Protein AF-A0A8H9LCS8-F1 (afdb_monomer_lite)

Secondary structure (DSSP, 8-state):
-PPPPHHHHHHHHHHHHHHHTTSS-HHHHHHHHHHHHTT-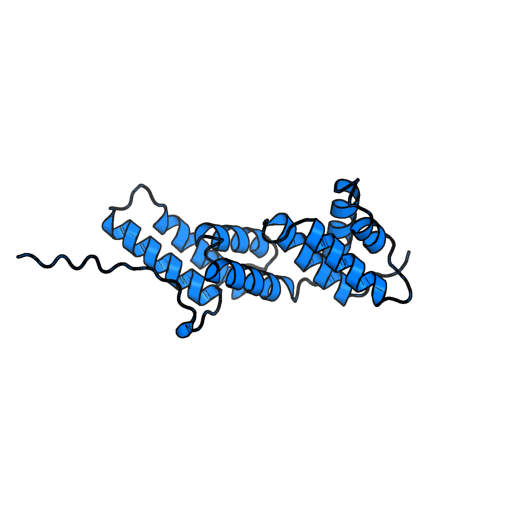SS--HHHHHHHTGGG-HHHHHHHHHHHHTT---SSHHHHHHHHHHHHHHTT-S-HHHHHHHHHHHHTTS-TTSHHHHHHHHHHHHHHHHT-TTS-HHHHHHHHHHHHHHHHHHTT--GGG-------------

Structure (mmCIF, N/CA/C/O backbone):
data_AF-A0A8H9LCS8-F1
#
_entry.id   AF-A0A8H9LCS8-F1
#
loop_
_atom_site.group_PDB
_atom_site.id
_atom_site.type_symbol
_atom_site.label_atom_id
_atom_site.label_alt_id
_atom_site.label_comp_id
_atom_site.label_asym_id
_atom_site.label_entity_id
_atom_site.label_seq_id
_atom_site.pdbx_PDB_ins_code
_atom_site.Cartn_x
_atom_site.Cartn_y
_atom_site.Cartn_z
_atom_site.occupancy
_atom_site.B_iso_or_equiv
_atom_site.auth_seq_id
_atom_site.auth_comp_id
_atom_site.auth_asym_id
_atom_site.auth_atom_id
_atom_site.pdbx_PDB_model_num
ATOM 1 N N . MET A 1 1 ? 20.193 -9.556 -21.375 1.00 56.00 1 MET A N 1
ATOM 2 C CA . MET A 1 1 ? 19.112 -9.249 -20.421 1.00 56.00 1 MET A CA 1
ATOM 3 C C . MET A 1 1 ? 19.519 -7.949 -19.756 1.00 56.00 1 MET A C 1
ATOM 5 O O . MET A 1 1 ? 20.592 -7.927 -19.166 1.00 56.00 1 MET A O 1
ATOM 9 N N . ASN A 1 2 ? 18.778 -6.864 -19.986 1.00 70.69 2 ASN A N 1
ATOM 10 C CA . ASN A 1 2 ? 19.117 -5.563 -19.405 1.00 70.69 2 ASN A CA 1
ATOM 11 C C . ASN A 1 2 ? 18.854 -5.615 -17.899 1.00 70.69 2 ASN A C 1
ATOM 13 O O . ASN A 1 2 ? 17.803 -6.097 -17.478 1.00 70.69 2 ASN A O 1
ATOM 17 N N . GLU A 1 3 ? 19.827 -5.174 -17.110 1.00 86.75 3 GLU A N 1
ATOM 18 C CA . GLU A 1 3 ? 19.711 -5.112 -15.656 1.00 86.75 3 GLU A CA 1
ATOM 19 C C . GLU A 1 3 ? 18.642 -4.083 -15.268 1.00 86.75 3 GLU A C 1
ATOM 21 O O . GLU A 1 3 ? 18.580 -2.995 -15.842 1.00 86.75 3 GLU A O 1
ATOM 26 N N . ILE A 1 4 ? 17.767 -4.444 -14.329 1.00 91.31 4 ILE A N 1
ATOM 27 C CA . ILE A 1 4 ? 16.756 -3.531 -13.792 1.00 91.31 4 ILE A CA 1
ATOM 28 C C . ILE A 1 4 ? 17.433 -2.681 -12.714 1.00 91.31 4 ILE A C 1
ATOM 30 O O . ILE A 1 4 ? 17.929 -3.253 -11.742 1.00 91.31 4 ILE A O 1
ATOM 34 N N . PRO A 1 5 ? 17.454 -1.341 -12.844 1.00 93.06 5 PRO A N 1
ATOM 35 C CA . PRO A 1 5 ? 18.012 -0.477 -11.811 1.00 93.06 5 PRO A CA 1
ATOM 36 C C . PRO A 1 5 ? 17.301 -0.687 -10.470 1.00 93.06 5 PRO A C 1
ATOM 38 O O . PRO A 1 5 ? 16.074 -0.777 -10.436 1.00 93.06 5 PRO A O 1
ATOM 41 N N . ALA A 1 6 ? 18.047 -0.694 -9.362 1.00 92.88 6 ALA A N 1
ATOM 42 C CA . ALA A 1 6 ? 17.471 -0.885 -8.027 1.00 92.88 6 ALA A CA 1
ATOM 43 C C . ALA A 1 6 ? 16.300 0.076 -7.708 1.00 92.88 6 ALA A C 1
ATOM 45 O O . ALA A 1 6 ? 15.266 -0.416 -7.261 1.00 92.88 6 ALA A O 1
ATOM 46 N N . PRO A 1 7 ? 16.360 1.389 -8.037 1.00 94.38 7 PRO A N 1
ATOM 47 C CA . PRO A 1 7 ? 15.219 2.285 -7.820 1.00 94.38 7 PRO A CA 1
ATOM 48 C C . PRO A 1 7 ? 13.962 1.884 -8.606 1.00 94.38 7 PRO A C 1
ATOM 50 O O . PRO A 1 7 ? 12.850 2.021 -8.108 1.00 94.38 7 PRO A O 1
ATOM 53 N N . LEU A 1 8 ? 14.128 1.348 -9.822 1.00 95.69 8 LEU A N 1
ATOM 54 C CA . LEU A 1 8 ? 13.007 0.854 -10.622 1.00 95.69 8 LEU A CA 1
ATOM 55 C C . LEU A 1 8 ? 12.409 -0.419 -10.009 1.00 95.69 8 LEU A C 1
ATOM 57 O O . LEU A 1 8 ? 11.193 -0.585 -10.018 1.00 95.69 8 LEU A O 1
ATOM 61 N N . ALA A 1 9 ? 13.244 -1.315 -9.478 1.00 95.94 9 ALA A N 1
ATOM 62 C CA . ALA A 1 9 ? 12.768 -2.507 -8.783 1.00 95.94 9 ALA A CA 1
ATOM 63 C C . ALA A 1 9 ? 11.977 -2.147 -7.513 1.00 95.94 9 ALA A C 1
ATOM 65 O O . ALA A 1 9 ? 10.912 -2.721 -7.282 1.00 95.94 9 ALA A O 1
ATOM 66 N N . ASP A 1 10 ? 12.457 -1.178 -6.728 1.00 95.12 10 ASP A N 1
ATOM 67 C CA . ASP A 1 10 ? 11.777 -0.706 -5.518 1.00 95.12 10 ASP A CA 1
ATOM 68 C C . ASP A 1 10 ? 10.422 -0.062 -5.832 1.00 95.12 10 ASP A C 1
ATOM 70 O O . ASP A 1 10 ? 9.401 -0.488 -5.286 1.00 95.12 10 ASP A O 1
ATOM 74 N N . GLU A 1 11 ? 10.361 0.848 -6.807 1.00 97.31 11 GLU A N 1
ATOM 75 C CA . GLU A 1 11 ? 9.077 1.401 -7.249 1.00 97.31 11 GLU A CA 1
ATOM 76 C C . GLU A 1 11 ? 8.157 0.329 -7.866 1.00 97.31 11 GLU A C 1
ATOM 78 O O . GLU A 1 11 ? 6.938 0.386 -7.706 1.00 97.31 11 GLU A O 1
ATOM 83 N N . ALA A 1 12 ? 8.696 -0.695 -8.535 1.00 97.25 12 ALA A N 1
ATOM 84 C CA . ALA A 1 12 ? 7.885 -1.803 -9.040 1.00 97.25 12 ALA A CA 1
ATOM 85 C C . ALA A 1 12 ? 7.224 -2.596 -7.901 1.00 97.25 12 ALA A C 1
ATOM 87 O O . ALA A 1 12 ? 6.072 -3.012 -8.037 1.00 97.25 12 ALA A O 1
ATOM 88 N N . ALA A 1 13 ? 7.922 -2.798 -6.778 1.00 96.12 13 ALA A N 1
ATOM 89 C CA . ALA A 1 13 ? 7.353 -3.441 -5.596 1.00 96.12 13 ALA A CA 1
ATOM 90 C C . ALA A 1 13 ? 6.239 -2.599 -4.967 1.00 96.12 13 ALA A C 1
ATOM 92 O O . ALA A 1 13 ? 5.192 -3.145 -4.615 1.00 96.12 13 ALA A O 1
ATOM 93 N N . GLU A 1 14 ? 6.429 -1.282 -4.904 1.00 96.69 14 GLU A N 1
ATOM 94 C CA . GLU A 1 14 ? 5.406 -0.327 -4.481 1.00 96.69 14 GLU A CA 1
ATOM 95 C C . GLU A 1 14 ? 4.144 -0.415 -5.350 1.00 96.69 14 GLU A C 1
ATOM 97 O O . GLU A 1 14 ? 3.042 -0.590 -4.827 1.00 96.69 14 GLU A O 1
ATOM 102 N N . ARG A 1 15 ? 4.291 -0.339 -6.683 1.00 97.50 15 ARG A N 1
ATOM 103 C CA . ARG A 1 15 ? 3.147 -0.398 -7.611 1.00 97.50 15 ARG A CA 1
ATOM 104 C C . ARG A 1 15 ? 2.471 -1.759 -7.600 1.00 97.50 15 ARG A C 1
ATOM 106 O O . ARG A 1 15 ? 1.246 -1.822 -7.643 1.00 97.50 15 ARG A O 1
ATOM 113 N N . TRP A 1 16 ? 3.248 -2.841 -7.509 1.00 96.38 16 TRP A N 1
ATOM 114 C CA . TRP A 1 16 ? 2.701 -4.190 -7.383 1.00 96.38 16 TRP A CA 1
ATOM 115 C C . TRP A 1 16 ? 1.817 -4.311 -6.142 1.00 96.38 16 TRP A C 1
ATOM 117 O O . TRP A 1 16 ? 0.676 -4.754 -6.252 1.00 96.38 16 TRP A O 1
ATOM 127 N N . ALA A 1 17 ? 2.320 -3.902 -4.977 1.00 95.19 17 ALA A N 1
ATOM 128 C CA . ALA A 1 17 ? 1.569 -4.007 -3.735 1.00 95.19 17 ALA A CA 1
ATOM 129 C C . ALA A 1 17 ? 0.334 -3.100 -3.730 1.00 95.19 17 ALA A C 1
ATOM 131 O O . ALA A 1 17 ? -0.746 -3.561 -3.378 1.00 95.19 17 ALA A O 1
ATOM 132 N N . ALA A 1 18 ? 0.460 -1.846 -4.175 1.00 96.31 18 ALA A N 1
ATOM 133 C CA . ALA A 1 18 ? -0.680 -0.935 -4.255 1.00 96.31 18 ALA A CA 1
ATOM 134 C C . ALA A 1 18 ? -1.776 -1.467 -5.193 1.00 96.31 18 ALA A C 1
ATOM 136 O O . ALA A 1 18 ? -2.955 -1.407 -4.851 1.00 96.31 18 ALA A O 1
ATOM 137 N N . PHE A 1 19 ? -1.400 -2.045 -6.337 1.00 95.75 19 PHE A N 1
ATOM 138 C CA . PHE A 1 19 ? -2.343 -2.691 -7.249 1.00 95.75 19 PHE A CA 1
ATOM 139 C C . PHE A 1 19 ? -2.992 -3.946 -6.638 1.00 95.75 19 PHE A C 1
ATOM 141 O O . PHE A 1 19 ? -4.211 -4.096 -6.689 1.00 95.75 19 PHE A O 1
ATOM 148 N N . ASP A 1 20 ? -2.208 -4.835 -6.018 1.00 94.75 20 ASP A N 1
ATOM 149 C CA . ASP A 1 20 ? -2.700 -6.077 -5.389 1.00 94.75 20 ASP A CA 1
ATOM 150 C C . ASP A 1 20 ? -3.646 -5.824 -4.200 1.00 94.75 20 ASP A C 1
ATOM 152 O O . ASP A 1 20 ? -4.508 -6.651 -3.876 1.00 94.75 20 ASP A O 1
ATOM 156 N N . LEU A 1 21 ? -3.488 -4.666 -3.558 1.00 94.12 21 LEU A N 1
ATOM 157 C CA . LEU A 1 21 ? -4.324 -4.173 -2.466 1.00 94.12 21 LEU A CA 1
ATOM 158 C C . LEU A 1 21 ? -5.509 -3.319 -2.942 1.00 94.12 21 LEU A C 1
ATOM 160 O O . LEU A 1 21 ? -6.294 -2.872 -2.113 1.00 94.12 21 LEU A O 1
ATOM 164 N N . GLY A 1 22 ? -5.657 -3.080 -4.250 1.00 93.81 22 GLY A N 1
ATOM 165 C CA . GLY A 1 22 ? -6.742 -2.259 -4.797 1.00 93.81 22 GLY A CA 1
ATOM 166 C C . GLY A 1 22 ? -6.624 -0.761 -4.489 1.00 93.81 22 GLY A C 1
ATOM 167 O O . GLY A 1 22 ? -7.598 -0.026 -4.619 1.00 93.81 22 GLY A O 1
ATOM 168 N N . LEU A 1 23 ? -5.439 -0.292 -4.093 1.00 94.00 23 LEU A N 1
ATOM 169 C CA . LEU A 1 23 ? -5.154 1.120 -3.819 1.00 94.00 23 LEU A CA 1
ATOM 170 C C . LEU A 1 23 ? -4.805 1.906 -5.089 1.00 94.00 23 LEU A C 1
ATOM 172 O O . LEU A 1 23 ? -4.850 3.134 -5.091 1.00 94.00 23 LEU A O 1
ATOM 176 N N . MET A 1 24 ? -4.442 1.190 -6.150 1.00 95.25 24 MET A N 1
ATOM 177 C CA . MET A 1 24 ? -4.036 1.724 -7.443 1.00 95.25 24 MET A CA 1
ATOM 178 C C . MET A 1 24 ? -4.649 0.878 -8.558 1.00 95.25 24 MET A C 1
ATOM 180 O O . MET A 1 24 ? -4.703 -0.349 -8.454 1.00 95.25 24 MET A O 1
ATOM 184 N N . ASP A 1 25 ? -5.088 1.520 -9.637 1.00 95.31 25 ASP A N 1
ATOM 185 C CA . ASP A 1 25 ? -5.595 0.828 -10.818 1.00 95.31 25 ASP A CA 1
ATOM 186 C C . ASP A 1 25 ? -4.488 0.508 -11.842 1.00 95.31 25 ASP A C 1
ATOM 188 O O . ASP A 1 25 ? -3.354 0.987 -11.777 1.00 95.31 25 ASP A O 1
ATOM 192 N N . TRP A 1 26 ? -4.802 -0.360 -12.807 1.00 96.06 26 TRP A N 1
ATOM 193 C CA . TRP A 1 26 ? -3.830 -0.749 -13.831 1.00 96.06 26 TRP A CA 1
ATOM 194 C C . TRP A 1 26 ? -3.394 0.415 -14.748 1.00 96.06 26 TRP A C 1
ATOM 196 O O . TRP A 1 26 ? -2.202 0.509 -15.043 1.00 96.06 26 TRP A O 1
ATOM 206 N N . PRO A 1 27 ? -4.284 1.327 -15.195 1.00 96.19 27 PRO A N 1
ATOM 207 C CA . PRO A 1 27 ? -3.872 2.537 -15.911 1.00 96.19 27 PRO A CA 1
ATOM 208 C C . PRO A 1 27 ? -2.817 3.381 -15.181 1.00 96.19 27 PRO A C 1
ATOM 210 O O . PRO A 1 27 ? -1.872 3.845 -15.819 1.00 96.19 27 PRO A O 1
ATOM 213 N N . GLN A 1 28 ? -2.925 3.547 -13.861 1.00 96.88 28 GLN A N 1
ATOM 214 C CA . GLN A 1 28 ? -1.922 4.244 -13.051 1.00 96.88 28 GLN A CA 1
ATOM 215 C C . GLN A 1 28 ? -0.575 3.507 -13.045 1.00 96.88 28 GLN A C 1
ATOM 217 O O . GLN A 1 28 ? 0.475 4.144 -13.155 1.00 96.88 28 GLN A O 1
ATOM 222 N N . VAL A 1 29 ? -0.587 2.170 -12.992 1.00 97.56 29 VAL A N 1
ATOM 223 C CA . VAL A 1 29 ? 0.627 1.346 -13.135 1.00 97.56 29 VAL A CA 1
ATOM 224 C C . VAL A 1 29 ? 1.275 1.550 -14.510 1.00 97.56 29 VAL A C 1
ATOM 226 O O . VAL A 1 29 ? 2.492 1.709 -14.598 1.00 97.56 29 VAL A O 1
ATOM 229 N N . ILE A 1 30 ? 0.487 1.583 -15.587 1.00 97.62 30 ILE A N 1
ATOM 230 C CA . ILE A 1 30 ? 1.001 1.843 -16.942 1.00 97.62 30 ILE A CA 1
ATOM 231 C C . ILE A 1 30 ? 1.623 3.240 -17.022 1.00 97.62 30 ILE A C 1
ATOM 233 O O . ILE A 1 30 ? 2.758 3.373 -17.474 1.00 97.62 30 ILE A O 1
ATOM 237 N N . ALA A 1 31 ? 0.934 4.265 -16.514 1.00 97.56 31 ALA A N 1
ATOM 238 C CA . ALA A 1 31 ? 1.439 5.637 -16.512 1.00 97.56 31 ALA A CA 1
ATOM 239 C C . ALA A 1 31 ? 2.764 5.770 -15.737 1.00 97.56 31 ALA A C 1
ATOM 241 O O . ALA A 1 31 ? 3.666 6.504 -16.148 1.00 97.56 31 ALA A O 1
ATOM 242 N N . TRP A 1 32 ? 2.912 5.028 -14.636 1.00 97.56 32 TRP A N 1
ATOM 243 C CA . TRP A 1 32 ? 4.179 4.920 -13.914 1.00 97.56 32 TRP A CA 1
ATOM 244 C C . TRP A 1 32 ? 5.289 4.302 -14.780 1.00 97.56 32 TRP A C 1
ATOM 246 O O . TRP A 1 32 ? 6.390 4.857 -14.844 1.00 97.56 32 TRP A O 1
ATOM 256 N N . ALA A 1 33 ? 5.004 3.193 -15.469 1.00 97.69 33 ALA A N 1
ATOM 257 C CA . ALA A 1 33 ? 5.971 2.527 -16.339 1.00 97.69 33 ALA A CA 1
ATOM 258 C C . ALA A 1 33 ? 6.409 3.431 -17.505 1.00 97.69 33 ALA A C 1
ATOM 260 O O . ALA A 1 33 ? 7.606 3.559 -17.771 1.00 97.69 33 ALA A O 1
ATOM 261 N N . ASP A 1 34 ? 5.461 4.126 -18.140 1.00 97.38 34 ASP A N 1
ATOM 262 C CA . ASP A 1 34 ? 5.724 5.109 -19.198 1.00 97.38 34 ASP A CA 1
ATOM 263 C C . ASP A 1 34 ? 6.639 6.234 -18.701 1.00 97.38 34 ASP A C 1
ATOM 265 O O . ASP A 1 34 ? 7.601 6.619 -19.370 1.00 97.38 34 ASP A O 1
ATOM 269 N N . GLY A 1 35 ? 6.394 6.721 -17.482 1.00 96.81 35 GLY A N 1
ATOM 270 C CA . GLY A 1 35 ? 7.227 7.732 -16.841 1.00 96.81 35 GLY A CA 1
ATOM 271 C C . GLY A 1 35 ? 8.684 7.300 -16.648 1.00 96.81 35 GLY A C 1
ATOM 272 O O . GLY A 1 35 ? 9.571 8.154 -16.703 1.00 96.81 35 GLY A O 1
ATOM 273 N N . TRP A 1 36 ? 8.945 6.008 -16.433 1.00 96.69 36 TRP A N 1
ATOM 274 C CA . TRP A 1 36 ? 10.299 5.450 -16.357 1.00 96.69 36 TRP A CA 1
ATOM 275 C C . TRP A 1 36 ? 10.935 5.254 -17.731 1.00 96.69 36 TRP A C 1
ATOM 277 O O . TRP A 1 36 ? 12.112 5.569 -17.895 1.00 96.69 36 TRP A O 1
ATOM 287 N N . ILE A 1 37 ? 10.169 4.792 -18.723 1.00 95.38 37 ILE A N 1
ATOM 288 C CA . ILE A 1 37 ? 10.642 4.644 -20.109 1.00 95.38 37 ILE A CA 1
ATOM 289 C C . ILE A 1 37 ? 11.189 5.978 -20.627 1.00 95.38 37 ILE A C 1
ATOM 291 O O . ILE A 1 37 ? 12.274 6.019 -21.187 1.00 95.38 37 ILE A O 1
ATOM 295 N N . LEU A 1 38 ? 10.510 7.093 -20.348 1.00 95.12 38 LEU A N 1
ATOM 296 C CA . LEU A 1 38 ? 10.967 8.425 -20.768 1.00 95.12 38 LEU A CA 1
ATOM 297 C C . LEU A 1 38 ? 12.286 8.889 -20.118 1.00 95.12 38 LEU A C 1
ATOM 299 O O . LEU A 1 38 ? 12.881 9.855 -20.592 1.00 95.12 38 LEU A O 1
ATOM 303 N N . ARG A 1 39 ? 12.727 8.254 -19.024 1.00 94.38 39 ARG A N 1
ATOM 304 C CA . ARG A 1 39 ? 13.925 8.641 -18.254 1.00 94.38 39 ARG A CA 1
ATOM 305 C C . ARG A 1 39 ? 15.135 7.740 -18.497 1.00 94.38 39 ARG A C 1
ATOM 307 O O . ARG A 1 39 ? 16.238 8.118 -18.111 1.00 94.38 39 ARG A O 1
ATOM 314 N N . LEU A 1 40 ? 14.938 6.546 -19.050 1.00 92.31 40 LEU A N 1
ATOM 315 C CA . LEU A 1 40 ? 15.988 5.540 -19.195 1.00 92.31 40 LEU A CA 1
ATOM 316 C C . LEU A 1 40 ? 16.526 5.528 -20.626 1.00 92.31 40 LEU A C 1
ATOM 318 O O . LEU A 1 40 ? 15.761 5.405 -21.571 1.00 92.31 40 LEU A O 1
ATOM 322 N N . ASP A 1 41 ? 17.848 5.549 -20.787 1.00 90.00 41 ASP A N 1
ATOM 323 C CA . ASP A 1 41 ? 18.471 5.400 -22.112 1.00 90.00 41 ASP A CA 1
ATOM 324 C C . ASP A 1 41 ? 18.304 3.978 -22.678 1.00 90.00 41 ASP A C 1
ATOM 326 O O . ASP A 1 41 ? 18.283 3.762 -23.891 1.00 90.00 41 ASP A O 1
ATOM 330 N N . ILE A 1 42 ? 18.205 2.986 -21.787 1.00 90.56 42 ILE A N 1
ATOM 331 C CA . ILE A 1 42 ? 18.010 1.574 -22.117 1.00 90.56 42 ILE A CA 1
ATOM 332 C C . ILE A 1 42 ? 16.791 1.069 -21.354 1.00 90.56 42 ILE A C 1
ATOM 334 O O . ILE A 1 42 ? 16.797 1.004 -20.126 1.00 90.56 42 ILE A O 1
ATOM 338 N N . HIS A 1 43 ? 15.757 0.661 -22.088 1.00 91.50 43 HIS A N 1
ATOM 339 C CA . HIS A 1 43 ? 14.516 0.171 -21.497 1.00 91.50 43 HIS A CA 1
ATOM 340 C C . HIS A 1 43 ? 14.617 -1.329 -21.163 1.00 91.50 43 HIS A C 1
ATOM 342 O O . HIS A 1 43 ? 14.911 -2.140 -22.051 1.00 91.50 43 HIS A O 1
ATOM 348 N N . PRO A 1 44 ? 14.368 -1.743 -19.908 1.00 94.25 44 PRO A N 1
ATOM 349 C CA . PRO A 1 44 ? 14.209 -3.154 -19.573 1.00 94.25 44 PRO A CA 1
ATOM 350 C C . PRO A 1 44 ? 12.974 -3.751 -20.265 1.00 94.25 44 PRO A C 1
ATOM 352 O O . PRO A 1 44 ? 11.911 -3.137 -20.264 1.00 94.25 44 PRO A O 1
ATOM 355 N N . GLU A 1 45 ? 13.084 -4.969 -20.807 1.00 94.69 45 GLU A N 1
ATOM 356 C CA . GLU A 1 45 ? 11.965 -5.653 -21.491 1.00 94.69 45 GLU A CA 1
ATOM 357 C C . GLU A 1 45 ? 10.733 -5.783 -20.586 1.00 94.69 45 GLU A C 1
ATOM 359 O O . GLU A 1 45 ? 9.624 -5.473 -21.004 1.00 94.69 45 GLU A O 1
ATOM 364 N N . LEU A 1 46 ? 10.937 -6.123 -19.308 1.00 95.94 46 LEU A N 1
ATOM 365 C CA . LEU A 1 46 ? 9.849 -6.229 -18.334 1.00 95.94 46 LEU A CA 1
ATOM 366 C C . LEU A 1 46 ? 9.115 -4.895 -18.107 1.00 95.94 46 LEU A C 1
ATOM 368 O O . LEU A 1 46 ? 7.919 -4.901 -17.839 1.00 95.94 46 LEU A O 1
ATOM 372 N N . LEU A 1 47 ? 9.800 -3.754 -18.228 1.00 96.38 47 LEU A N 1
ATOM 373 C CA . LEU A 1 47 ? 9.165 -2.440 -18.101 1.00 96.38 47 LEU A CA 1
ATOM 374 C C . LEU A 1 47 ? 8.294 -2.130 -19.327 1.00 96.38 47 LEU A C 1
ATOM 376 O O . LEU A 1 47 ? 7.179 -1.627 -19.183 1.00 96.38 47 LEU A O 1
ATOM 380 N N . LEU A 1 48 ? 8.782 -2.476 -20.523 1.00 95.38 48 LEU A N 1
ATOM 381 C CA .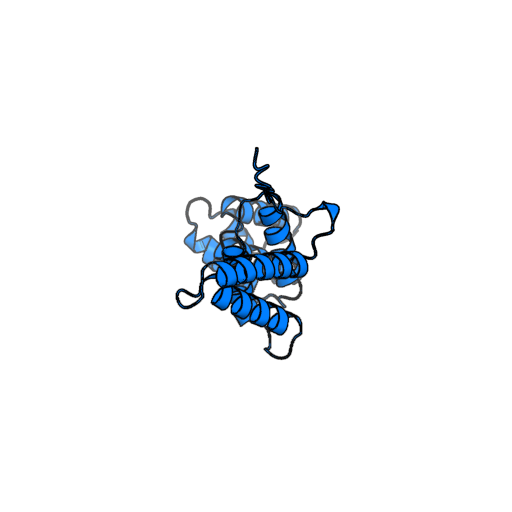 LEU A 1 48 ? 8.021 -2.353 -21.768 1.00 95.38 48 LEU A CA 1
ATOM 382 C C . LEU A 1 48 ? 6.777 -3.248 -21.750 1.00 95.38 48 LEU A C 1
ATOM 384 O O . LEU A 1 48 ? 5.702 -2.802 -22.147 1.00 95.38 48 LEU A O 1
ATOM 388 N N . ASP A 1 49 ? 6.900 -4.474 -21.238 1.00 96.25 49 ASP A N 1
ATOM 389 C CA . ASP A 1 49 ? 5.772 -5.397 -21.089 1.00 96.25 49 ASP A CA 1
ATOM 390 C C . ASP A 1 49 ? 4.675 -4.817 -20.187 1.00 96.25 49 ASP A C 1
ATOM 392 O O . ASP A 1 49 ? 3.494 -4.998 -20.475 1.00 96.25 49 ASP A O 1
ATOM 396 N N . VAL A 1 50 ? 5.034 -4.087 -19.122 1.00 97.00 50 VAL A N 1
ATOM 397 C CA . VAL A 1 50 ? 4.054 -3.375 -18.285 1.00 97.00 50 VAL A CA 1
ATOM 398 C C . VAL A 1 50 ? 3.391 -2.245 -19.070 1.00 97.00 50 VAL A C 1
ATOM 400 O O . VAL A 1 50 ? 2.165 -2.231 -19.174 1.00 97.00 50 VAL A O 1
ATOM 403 N N . SER A 1 51 ? 4.176 -1.341 -19.662 1.00 96.88 51 SER A N 1
ATOM 404 C CA . SER A 1 51 ? 3.677 -0.178 -20.417 1.00 96.88 51 SER A CA 1
ATOM 405 C C . SER A 1 51 ? 2.707 -0.570 -21.546 1.00 96.88 51 SER A C 1
ATOM 407 O O . SER A 1 51 ? 1.623 -0.005 -21.692 1.00 96.88 51 SER A O 1
ATOM 409 N N . LEU A 1 52 ? 3.027 -1.623 -22.302 1.00 95.81 52 LEU A N 1
ATOM 410 C CA . LEU A 1 52 ? 2.245 -2.052 -23.468 1.00 95.81 52 LEU A CA 1
ATOM 411 C C . LEU A 1 52 ? 1.060 -2.976 -23.127 1.00 95.81 52 LEU A C 1
ATOM 413 O O . LEU A 1 52 ? 0.316 -3.401 -24.017 1.00 95.81 52 LEU A O 1
ATOM 417 N N . SER A 1 53 ? 0.845 -3.294 -21.850 1.00 95.06 53 SER A N 1
ATOM 418 C CA . SER A 1 53 ? -0.116 -4.318 -21.413 1.00 95.06 53 SER A CA 1
ATOM 419 C C . SER A 1 53 ? -1.592 -3.902 -21.423 1.00 95.06 53 SER A C 1
ATOM 421 O O . SER A 1 53 ? -2.429 -4.675 -20.954 1.00 95.06 53 SER A O 1
ATOM 423 N N . VAL A 1 54 ? -1.954 -2.743 -21.989 1.00 88.81 54 VAL A N 1
ATOM 424 C CA . VAL A 1 54 ? -3.344 -2.229 -22.040 1.00 88.81 54 VAL A CA 1
ATOM 425 C C . VAL A 1 54 ? -4.346 -3.304 -22.484 1.00 88.81 54 VAL A C 1
ATOM 427 O O . VAL A 1 54 ? -5.425 -3.440 -21.915 1.00 88.81 54 VAL A O 1
ATOM 430 N N . THR A 1 55 ? -3.981 -4.103 -23.491 1.00 83.50 55 THR A N 1
ATOM 431 C CA . THR A 1 55 ? -4.840 -5.162 -24.057 1.00 83.50 55 THR A CA 1
ATOM 432 C C . THR A 1 55 ? -4.529 -6.563 -23.527 1.00 83.50 55 THR A C 1
ATOM 434 O O . THR A 1 55 ? -5.293 -7.498 -23.772 1.00 83.50 55 THR A O 1
ATOM 437 N N . ARG A 1 56 ? -3.422 -6.731 -22.789 1.00 86.56 56 ARG A N 1
ATOM 438 C CA . ARG A 1 56 ? -2.974 -8.006 -22.203 1.00 86.56 56 ARG A CA 1
ATOM 439 C C . ARG A 1 56 ? -2.490 -7.818 -20.760 1.00 86.56 56 ARG A C 1
ATOM 441 O O . ARG A 1 56 ? -1.306 -8.009 -20.479 1.00 86.56 56 ARG A O 1
ATOM 448 N N . PRO A 1 57 ? -3.395 -7.522 -19.809 1.00 86.81 57 PRO A N 1
ATOM 449 C CA . PRO A 1 57 ? -3.000 -7.196 -18.438 1.00 86.81 57 PRO A CA 1
ATOM 450 C C . PRO A 1 57 ? -2.225 -8.319 -17.735 1.00 86.81 57 PRO A C 1
ATOM 452 O O . PRO A 1 57 ? -1.390 -8.056 -16.881 1.00 86.81 57 PRO A O 1
ATOM 455 N N . ARG A 1 58 ? -2.457 -9.588 -18.102 1.00 92.00 58 ARG A N 1
ATOM 456 C CA . ARG A 1 58 ? -1.769 -10.742 -17.490 1.00 92.00 58 ARG A CA 1
ATOM 457 C C . ARG A 1 58 ? -0.256 -10.734 -17.717 1.00 92.00 58 ARG A C 1
ATOM 459 O O . ARG A 1 58 ? 0.487 -11.096 -16.800 1.00 92.00 58 ARG A O 1
ATOM 466 N N . ASP A 1 59 ? 0.183 -10.333 -18.907 1.00 93.12 59 ASP A N 1
ATOM 467 C CA . ASP A 1 59 ? 1.604 -10.291 -19.261 1.00 93.12 59 ASP A CA 1
ATOM 468 C C . ASP A 1 59 ? 2.285 -9.168 -18.467 1.00 93.12 59 ASP A C 1
ATOM 470 O O . ASP A 1 59 ? 3.278 -9.408 -17.779 1.00 93.12 59 ASP A O 1
ATOM 474 N N . GLY A 1 60 ? 1.656 -7.988 -18.430 1.00 96.44 60 GLY A N 1
ATOM 475 C CA . GLY A 1 60 ? 2.123 -6.853 -17.636 1.00 96.44 60 GLY A CA 1
ATOM 476 C C . GLY A 1 60 ? 2.152 -7.135 -16.131 1.00 96.44 60 GLY A C 1
ATOM 477 O O . GLY A 1 60 ? 3.155 -6.865 -15.479 1.00 96.44 60 GLY A O 1
ATOM 478 N N . VAL A 1 61 ? 1.116 -7.764 -15.564 1.00 97.06 61 VAL A N 1
ATOM 479 C CA . VAL A 1 61 ? 1.103 -8.182 -14.146 1.00 97.06 61 VAL A CA 1
ATOM 480 C C . VAL A 1 61 ? 2.259 -9.136 -13.845 1.00 97.06 61 VAL A C 1
ATOM 482 O O . VAL A 1 61 ? 2.929 -9.008 -12.820 1.00 97.06 61 VAL A O 1
ATOM 485 N N . THR A 1 62 ? 2.515 -10.097 -14.735 1.00 97.12 62 THR A N 1
ATOM 486 C CA . THR A 1 62 ? 3.631 -11.035 -14.570 1.00 97.12 62 THR A CA 1
ATOM 487 C C . THR A 1 62 ? 4.975 -10.311 -14.617 1.00 97.12 62 THR A C 1
ATOM 489 O O . THR A 1 62 ? 5.851 -10.601 -13.800 1.00 97.12 62 THR A O 1
ATOM 492 N N . ALA A 1 63 ? 5.138 -9.357 -15.534 1.00 97.06 63 ALA A N 1
ATOM 493 C CA . ALA A 1 63 ? 6.347 -8.555 -15.639 1.00 97.06 63 ALA A CA 1
ATOM 494 C C . ALA A 1 63 ? 6.562 -7.673 -14.400 1.00 97.06 63 ALA A C 1
ATOM 496 O O . ALA A 1 63 ? 7.640 -7.716 -13.807 1.00 97.06 63 ALA A O 1
ATOM 497 N N . LEU A 1 64 ? 5.523 -6.974 -13.935 1.00 97.75 64 LEU A N 1
ATOM 498 C CA . LEU A 1 64 ? 5.571 -6.145 -12.730 1.00 97.75 64 LEU A CA 1
ATOM 499 C C . LEU A 1 64 ? 5.971 -6.959 -11.495 1.00 97.75 64 LEU A C 1
ATOM 501 O O . LEU A 1 64 ? 6.894 -6.573 -10.783 1.00 97.75 64 LEU A O 1
ATOM 505 N N . LYS A 1 65 ? 5.356 -8.132 -11.285 1.00 96.62 65 LYS A N 1
ATOM 506 C CA . LYS A 1 65 ? 5.733 -9.057 -10.202 1.00 96.62 65 LYS A CA 1
ATOM 507 C C . LYS A 1 65 ? 7.202 -9.466 -10.267 1.00 96.62 65 LYS A C 1
ATOM 509 O O . LYS A 1 65 ? 7.868 -9.553 -9.239 1.00 96.62 65 LYS A O 1
ATOM 514 N N . ARG A 1 66 ? 7.715 -9.749 -11.469 1.00 96.50 66 ARG A N 1
ATOM 515 C CA . ARG A 1 66 ? 9.125 -10.119 -11.655 1.00 96.50 66 ARG A CA 1
ATOM 516 C C . ARG A 1 66 ? 10.056 -8.972 -11.279 1.00 96.50 66 ARG A C 1
ATOM 518 O O . ARG A 1 66 ? 11.037 -9.236 -10.598 1.00 96.50 66 ARG A O 1
ATOM 525 N N . MET A 1 67 ? 9.735 -7.737 -11.668 1.00 97.00 67 MET A N 1
ATOM 526 C CA . MET A 1 67 ? 10.510 -6.554 -11.273 1.00 97.00 67 MET A CA 1
ATOM 527 C C . MET A 1 67 ? 10.445 -6.320 -9.758 1.00 97.00 67 MET A C 1
ATOM 529 O O . MET A 1 67 ? 11.481 -6.152 -9.125 1.00 97.00 67 MET A O 1
ATOM 533 N N . ALA A 1 68 ? 9.251 -6.411 -9.166 1.00 95.50 68 ALA A N 1
ATOM 534 C CA . ALA A 1 68 ? 9.028 -6.265 -7.727 1.00 95.50 68 ALA A CA 1
ATOM 535 C C . ALA A 1 68 ? 9.834 -7.270 -6.885 1.00 95.50 68 ALA A C 1
ATOM 537 O O . ALA A 1 68 ? 10.311 -6.940 -5.804 1.00 95.50 68 ALA A O 1
ATOM 538 N N . ASN A 1 69 ? 10.029 -8.496 -7.378 1.00 94.12 69 ASN A N 1
ATOM 539 C CA . ASN A 1 69 ? 10.823 -9.514 -6.683 1.00 94.12 69 ASN A CA 1
ATOM 540 C C . ASN A 1 69 ? 12.333 -9.226 -6.663 1.00 94.12 69 ASN A C 1
ATOM 542 O O . ASN A 1 69 ? 13.058 -9.909 -5.944 1.00 94.12 69 ASN A O 1
ATOM 546 N N . LEU A 1 70 ? 12.810 -8.246 -7.437 1.00 94.25 70 LEU A N 1
ATOM 547 C CA . LEU A 1 70 ? 14.200 -7.782 -7.404 1.00 94.25 70 LEU A CA 1
ATOM 548 C C . LEU A 1 70 ? 14.419 -6.655 -6.380 1.00 94.25 70 LEU A C 1
ATOM 550 O O . LEU A 1 70 ? 15.556 -6.247 -6.159 1.00 94.25 70 LEU A O 1
ATOM 554 N N . SER A 1 71 ? 13.343 -6.143 -5.778 1.00 92.25 71 SER A N 1
ATOM 555 C CA . SER A 1 71 ? 13.373 -5.042 -4.816 1.00 92.25 71 SER A CA 1
ATOM 556 C C . SER A 1 71 ? 13.963 -5.452 -3.468 1.00 92.25 71 SER A C 1
ATOM 558 O O . SER A 1 71 ? 13.733 -6.562 -2.981 1.00 92.25 71 SER A O 1
ATOM 560 N N . GLY A 1 72 ? 14.634 -4.499 -2.815 1.00 87.44 72 GLY A N 1
ATOM 561 C CA . GLY A 1 72 ? 14.991 -4.592 -1.397 1.00 87.44 72 GLY A CA 1
ATOM 562 C C . GLY A 1 72 ? 13.829 -4.263 -0.447 1.00 87.44 72 GLY A C 1
ATOM 563 O O . GLY A 1 72 ? 13.961 -4.449 0.760 1.00 87.44 72 GLY A O 1
ATOM 564 N N . LYS A 1 73 ? 12.697 -3.786 -0.983 1.00 84.62 73 LYS A N 1
ATOM 565 C CA . LYS A 1 73 ? 11.438 -3.420 -0.307 1.00 84.62 73 LYS A CA 1
ATOM 566 C C . LYS A 1 73 ? 11.580 -2.373 0.799 1.00 84.62 73 LYS A C 1
ATOM 568 O O . LYS A 1 73 ? 10.711 -2.261 1.660 1.00 84.62 73 LYS A O 1
ATOM 573 N N . THR A 1 74 ? 12.646 -1.582 0.773 1.00 81.94 74 THR A N 1
ATOM 574 C CA . THR A 1 74 ? 12.950 -0.584 1.811 1.00 81.94 74 THR A CA 1
ATOM 575 C C . THR A 1 74 ? 11.946 0.570 1.835 1.00 81.94 74 THR A C 1
ATOM 577 O O . THR A 1 74 ? 11.692 1.131 2.898 1.00 81.94 74 THR A O 1
ATOM 580 N N . THR A 1 75 ? 11.340 0.903 0.693 1.00 89.06 75 THR A N 1
ATOM 581 C CA . THR A 1 75 ? 10.384 2.014 0.537 1.00 89.06 75 THR A CA 1
ATOM 582 C C . THR A 1 75 ? 8.919 1.573 0.501 1.00 89.06 75 THR A C 1
ATOM 584 O O . THR A 1 75 ? 8.026 2.418 0.547 1.00 89.06 75 THR A O 1
ATOM 587 N N . LEU A 1 76 ? 8.655 0.260 0.488 1.00 91.31 76 LEU A N 1
ATOM 588 C CA . LEU A 1 76 ? 7.320 -0.308 0.287 1.00 91.31 76 LEU A CA 1
ATOM 589 C C . LEU A 1 76 ? 6.299 0.203 1.313 1.00 91.31 76 LEU A C 1
ATOM 591 O O . LEU A 1 76 ? 5.239 0.698 0.946 1.00 91.31 76 LEU A O 1
ATOM 595 N N . PHE A 1 77 ? 6.617 0.087 2.601 1.00 90.12 77 PHE A N 1
ATOM 596 C CA . PHE A 1 77 ? 5.706 0.486 3.674 1.00 90.12 77 PHE A CA 1
ATOM 597 C C . PHE A 1 77 ? 5.485 1.997 3.761 1.00 90.12 77 PHE A C 1
ATOM 599 O O . PHE A 1 77 ? 4.324 2.403 3.809 1.00 90.12 77 PHE A O 1
ATOM 606 N N . PRO A 1 78 ? 6.538 2.840 3.732 1.00 92.12 78 PRO A N 1
ATOM 607 C CA . PRO A 1 78 ? 6.361 4.287 3.637 1.00 92.12 78 PRO A CA 1
ATOM 608 C C . PRO A 1 78 ? 5.445 4.701 2.477 1.00 92.12 78 PRO A C 1
ATOM 610 O O . PRO A 1 78 ? 4.567 5.541 2.659 1.00 92.12 78 PRO A O 1
ATOM 613 N N . TYR A 1 79 ? 5.595 4.068 1.310 1.00 94.69 79 TYR A N 1
ATOM 614 C CA . TYR A 1 79 ? 4.749 4.339 0.153 1.00 94.69 79 TYR A CA 1
ATOM 615 C C . TYR A 1 79 ? 3.284 3.925 0.365 1.00 94.69 79 TYR A C 1
ATOM 617 O O . TYR A 1 79 ? 2.377 4.718 0.117 1.00 94.69 79 TYR A O 1
ATOM 625 N N . LEU A 1 80 ? 3.034 2.703 0.850 1.00 95.31 80 LEU A N 1
ATOM 626 C CA . LEU A 1 80 ? 1.669 2.227 1.097 1.00 95.31 80 LEU A CA 1
ATOM 627 C C . LEU A 1 80 ? 0.957 3.063 2.168 1.00 95.31 80 LEU A C 1
ATOM 629 O O . LEU A 1 80 ? -0.204 3.414 1.978 1.00 95.31 80 LEU A O 1
ATOM 633 N N . LYS A 1 81 ? 1.661 3.452 3.241 1.00 94.62 81 LYS A N 1
ATOM 634 C CA . LYS A 1 81 ? 1.134 4.367 4.266 1.00 94.62 81 LYS A CA 1
ATOM 635 C C . LYS A 1 81 ? 0.722 5.711 3.686 1.00 94.62 81 LYS A C 1
ATOM 637 O O . LYS A 1 81 ? -0.340 6.203 4.047 1.00 94.62 81 LYS A O 1
ATOM 642 N N . ALA A 1 82 ? 1.512 6.276 2.773 1.00 95.88 82 ALA A N 1
ATOM 643 C CA . ALA A 1 82 ? 1.151 7.525 2.111 1.00 95.88 82 ALA A CA 1
ATOM 644 C C . ALA A 1 82 ? -0.156 7.388 1.310 1.00 95.88 82 ALA A C 1
ATOM 646 O O . ALA A 1 82 ? -1.046 8.221 1.462 1.00 95.88 82 ALA A O 1
ATOM 647 N N . ILE A 1 83 ? -0.332 6.305 0.541 1.00 96.12 83 ILE A N 1
ATOM 648 C CA . ILE A 1 83 ? -1.585 6.090 -0.204 1.00 96.12 83 ILE A CA 1
ATOM 649 C C . ILE A 1 83 ? -2.765 5.830 0.735 1.00 96.12 83 ILE A C 1
ATOM 651 O O . ILE A 1 83 ? -3.842 6.391 0.536 1.00 96.12 83 ILE A O 1
ATOM 655 N N . TRP A 1 84 ? -2.594 4.979 1.753 1.00 96.50 84 TRP A N 1
ATOM 656 C CA . TRP A 1 84 ? -3.653 4.734 2.733 1.00 96.50 84 TRP A CA 1
ATOM 657 C C . TRP A 1 84 ? -4.066 6.026 3.423 1.00 96.50 84 TRP A C 1
ATOM 659 O O . TRP A 1 84 ? -5.255 6.276 3.552 1.00 96.50 84 TRP A O 1
ATOM 669 N N . ARG A 1 85 ? -3.108 6.877 3.793 1.00 96.00 85 ARG A N 1
ATOM 670 C CA . ARG A 1 85 ? -3.371 8.199 4.360 1.00 96.00 85 ARG A CA 1
ATOM 671 C C . ARG A 1 85 ? -4.194 9.074 3.419 1.00 96.00 85 ARG A C 1
ATOM 673 O O . ARG A 1 85 ? -5.206 9.617 3.847 1.00 96.00 85 ARG A O 1
ATOM 680 N N . GLU A 1 86 ? -3.795 9.198 2.155 1.00 95.12 86 GLU A N 1
ATOM 681 C CA . GLU A 1 86 ? -4.535 9.992 1.163 1.00 95.12 86 GLU A CA 1
ATOM 682 C C . GLU A 1 86 ? -5.978 9.494 1.005 1.00 95.12 86 GLU A C 1
ATOM 684 O O . GLU A 1 86 ? -6.923 10.282 1.056 1.00 95.12 86 GLU A O 1
ATOM 689 N N . LYS A 1 87 ? -6.159 8.175 0.886 1.00 95.19 87 LYS A N 1
ATOM 690 C CA . LYS A 1 87 ? -7.480 7.549 0.746 1.00 95.19 87 LYS A CA 1
ATOM 691 C C . LYS A 1 87 ? -8.324 7.638 2.014 1.00 95.19 87 LYS A C 1
ATOM 693 O O . LYS A 1 87 ? -9.536 7.809 1.921 1.00 95.19 87 LYS A O 1
ATOM 698 N N . TRP A 1 88 ? -7.695 7.537 3.181 1.00 94.50 88 TRP A N 1
ATOM 699 C CA . TRP A 1 88 ? -8.338 7.701 4.481 1.00 94.50 88 TRP A CA 1
ATOM 700 C C . TRP A 1 88 ? -8.889 9.118 4.638 1.00 94.50 88 TRP A C 1
ATOM 702 O O . TRP A 1 88 ? -10.075 9.286 4.900 1.00 94.50 88 TRP A O 1
ATOM 712 N N . ILE A 1 89 ? -8.061 10.138 4.383 1.00 93.12 89 ILE A N 1
ATOM 713 C CA . ILE A 1 89 ? -8.468 11.552 4.434 1.00 93.12 89 ILE A CA 1
ATOM 714 C C . ILE A 1 89 ? -9.602 11.833 3.436 1.00 93.12 89 ILE A C 1
ATOM 716 O O . ILE A 1 89 ? -10.509 12.612 3.727 1.00 93.12 89 ILE A O 1
ATOM 720 N N . ALA A 1 90 ? -9.582 11.181 2.271 1.00 93.44 90 ALA A N 1
ATOM 721 C CA . ALA A 1 90 ? -10.645 11.277 1.274 1.00 93.44 90 ALA A CA 1
ATOM 722 C C . ALA A 1 90 ? -11.933 10.506 1.643 1.00 93.44 90 ALA A C 1
ATOM 724 O O . ALA A 1 90 ? -12.934 10.629 0.937 1.00 93.44 90 ALA A O 1
ATOM 725 N N . GLY A 1 91 ? -11.930 9.714 2.722 1.00 93.88 91 GLY A N 1
ATOM 726 C CA . GLY A 1 91 ? -13.056 8.866 3.123 1.00 93.88 91 GLY A CA 1
ATOM 727 C C . GLY A 1 91 ? -13.323 7.697 2.167 1.00 93.88 91 GLY A C 1
ATOM 728 O O . GLY A 1 91 ? -14.439 7.186 2.116 1.00 93.88 91 GLY A O 1
ATOM 729 N N . GLU A 1 92 ? -12.325 7.289 1.377 1.00 94.94 92 GLU A N 1
ATOM 730 C CA . GLU A 1 92 ? -12.450 6.222 0.373 1.00 94.94 92 GLU A CA 1
ATOM 731 C C . GLU A 1 92 ? -12.242 4.817 0.950 1.00 94.94 92 GLU A C 1
ATOM 733 O O . GLU A 1 92 ? -12.632 3.834 0.321 1.00 94.94 92 GLU A O 1
ATOM 738 N N . ILE A 1 93 ? -11.597 4.717 2.113 1.00 95.12 93 ILE A N 1
ATOM 739 C CA . ILE A 1 93 ? -11.279 3.455 2.783 1.00 95.12 93 ILE A CA 1
ATOM 740 C C . ILE A 1 93 ? -11.632 3.530 4.270 1.00 95.12 93 ILE A C 1
ATOM 742 O O . ILE A 1 93 ? -11.600 4.598 4.877 1.00 95.12 93 ILE A O 1
ATOM 746 N N . SER A 1 94 ? -11.963 2.382 4.852 1.00 95.19 94 SER A N 1
ATOM 747 C CA . SER A 1 94 ? -12.295 2.215 6.269 1.00 95.19 94 SER A CA 1
ATOM 748 C C . SER A 1 94 ? -11.094 1.757 7.102 1.00 95.19 94 SER A C 1
ATOM 750 O O . SER A 1 94 ? -10.037 1.410 6.569 1.00 95.19 94 SER A O 1
ATOM 752 N N . SER A 1 95 ? -11.261 1.682 8.430 1.00 95.81 95 SER A N 1
ATOM 753 C CA . SER A 1 95 ? -10.206 1.169 9.315 1.00 95.81 95 SER A CA 1
ATOM 754 C C . SER A 1 95 ? -9.873 -0.277 8.967 1.00 95.81 95 SER A C 1
ATOM 756 O O . SER A 1 95 ? -8.702 -0.635 8.892 1.00 95.81 95 SER A O 1
ATOM 758 N N . ALA A 1 96 ? -10.893 -1.087 8.672 1.00 95.62 96 ALA A N 1
ATOM 759 C CA . ALA A 1 96 ? -10.721 -2.478 8.273 1.00 95.62 96 ALA A CA 1
ATOM 760 C C . ALA A 1 96 ? -9.911 -2.619 6.973 1.00 95.62 96 ALA A C 1
ATOM 762 O O . ALA A 1 96 ? -9.088 -3.528 6.869 1.00 95.62 96 ALA A O 1
ATOM 763 N N . ASP A 1 97 ? -10.085 -1.708 6.010 1.00 96.38 97 ASP A N 1
ATOM 764 C CA . ASP A 1 97 ? -9.308 -1.710 4.764 1.00 96.38 97 ASP A CA 1
ATOM 765 C C . ASP A 1 97 ? -7.825 -1.413 5.023 1.00 96.38 97 ASP A C 1
ATOM 767 O O . ASP A 1 97 ? -6.951 -2.094 4.477 1.00 96.38 97 ASP A O 1
ATOM 771 N N . VAL A 1 98 ? -7.529 -0.437 5.894 1.00 96.62 98 VAL A N 1
ATOM 772 C CA . VAL A 1 98 ? -6.151 -0.118 6.302 1.00 96.62 98 VAL A CA 1
ATOM 773 C C . VAL A 1 98 ? -5.522 -1.303 7.032 1.00 96.62 98 VAL A C 1
ATOM 775 O O . VAL A 1 98 ? -4.431 -1.728 6.655 1.00 96.62 98 VAL A O 1
ATOM 778 N N . VAL A 1 99 ? -6.207 -1.879 8.027 1.00 96.69 99 VAL A N 1
ATOM 779 C CA . VAL A 1 99 ? -5.688 -3.019 8.802 1.00 96.69 99 VAL A CA 1
ATOM 780 C C . VAL A 1 99 ? -5.470 -4.242 7.912 1.00 96.69 99 VAL A C 1
ATOM 782 O O . VAL A 1 99 ? -4.383 -4.816 7.920 1.00 96.69 99 VAL A O 1
ATOM 785 N N . SER A 1 100 ? -6.446 -4.606 7.075 1.00 95.56 100 SER A N 1
ATOM 786 C CA . SER A 1 100 ? -6.321 -5.749 6.161 1.00 95.56 100 SER A CA 1
ATOM 787 C C . SER A 1 100 ? -5.177 -5.561 5.160 1.00 95.56 100 SER A C 1
ATOM 789 O O . SER A 1 100 ? -4.405 -6.491 4.893 1.00 95.56 100 SER A O 1
ATOM 791 N N . GLY A 1 101 ? -5.023 -4.344 4.628 1.00 95.44 101 GLY A N 1
ATOM 792 C CA . GLY A 1 101 ? -3.923 -4.001 3.736 1.00 95.44 101 GLY A CA 1
ATOM 793 C C . GLY A 1 101 ? -2.560 -4.074 4.424 1.00 95.44 101 GLY A C 1
ATOM 794 O O . GLY A 1 101 ? -1.633 -4.689 3.886 1.00 95.44 101 GLY A O 1
ATOM 795 N N . ALA A 1 102 ? -2.449 -3.500 5.622 1.00 94.94 102 ALA A N 1
ATOM 796 C CA . ALA A 1 102 ? -1.235 -3.510 6.429 1.00 94.94 102 ALA A CA 1
ATOM 797 C C . ALA A 1 102 ? -0.837 -4.937 6.831 1.00 94.94 102 ALA A C 1
ATOM 799 O O . ALA A 1 102 ? 0.328 -5.305 6.683 1.00 94.94 102 ALA A O 1
ATOM 800 N N . TRP A 1 103 ? -1.804 -5.773 7.223 1.00 94.69 103 TRP A N 1
ATOM 801 C CA . TRP A 1 103 ? -1.592 -7.190 7.518 1.00 94.69 103 TRP A CA 1
ATOM 802 C C . TRP A 1 103 ? -1.028 -7.945 6.313 1.00 94.69 103 TRP A C 1
ATOM 804 O O . TRP A 1 103 ? 0.012 -8.599 6.412 1.00 94.69 103 TRP A O 1
ATOM 814 N N . ARG A 1 104 ? -1.659 -7.810 5.137 1.00 93.19 104 ARG A N 1
ATOM 815 C CA . ARG A 1 104 ? -1.198 -8.459 3.896 1.00 93.19 104 ARG A CA 1
ATOM 816 C C . ARG A 1 104 ? 0.211 -8.021 3.499 1.00 93.19 104 ARG A C 1
ATOM 818 O O . ARG A 1 104 ? 1.026 -8.870 3.140 1.00 93.19 104 ARG A O 1
ATOM 825 N N . ALA A 1 105 ? 0.516 -6.726 3.575 1.00 90.50 105 ALA A N 1
ATOM 826 C CA . ALA A 1 105 ? 1.861 -6.218 3.300 1.00 90.50 105 ALA A CA 1
ATOM 827 C C . ALA A 1 105 ? 2.883 -6.705 4.351 1.00 90.50 105 ALA A C 1
ATOM 829 O O . ALA A 1 105 ? 4.031 -7.035 4.019 1.00 90.50 105 ALA A O 1
ATOM 830 N N . GLY A 1 106 ? 2.445 -6.800 5.610 1.00 87.88 106 GLY A N 1
ATOM 831 C CA . GLY A 1 106 ? 3.252 -7.132 6.782 1.00 87.88 106 GLY A CA 1
ATOM 832 C C . GLY A 1 106 ? 3.788 -8.553 6.777 1.00 87.88 106 GLY A C 1
ATOM 833 O O . GLY A 1 106 ? 4.849 -8.788 7.340 1.00 87.88 106 GLY A O 1
ATOM 834 N N . GLN A 1 107 ? 3.146 -9.487 6.067 1.00 85.06 107 GLN A N 1
ATOM 835 C CA . GLN A 1 107 ? 3.587 -10.891 5.967 1.00 85.06 107 GLN A CA 1
ATOM 836 C C . GLN A 1 107 ? 5.014 -11.068 5.420 1.00 85.06 107 GLN A C 1
ATOM 838 O O . GLN A 1 107 ? 5.584 -12.155 5.503 1.00 85.06 107 GLN A O 1
ATOM 843 N N . SER A 1 108 ? 5.591 -10.017 4.833 1.00 77.31 108 SER A N 1
ATOM 844 C CA . SER A 1 108 ? 6.970 -10.005 4.343 1.00 77.31 108 SER A CA 1
ATOM 845 C C . SER A 1 108 ? 7.986 -9.365 5.299 1.00 77.31 108 SER A C 1
ATOM 847 O O . SER A 1 108 ? 9.175 -9.342 4.981 1.00 77.31 108 SER A O 1
ATOM 849 N N . ILE A 1 109 ? 7.539 -8.870 6.456 1.00 79.62 109 ILE A N 1
ATOM 850 C CA . ILE A 1 109 ? 8.359 -8.219 7.479 1.00 79.62 109 ILE A CA 1
ATOM 851 C C . ILE A 1 109 ? 8.701 -9.218 8.603 1.00 79.62 109 ILE A C 1
ATOM 853 O O . ILE A 1 109 ? 7.844 -10.002 9.010 1.00 79.62 109 ILE A O 1
ATOM 857 N N . PRO A 1 110 ? 9.932 -9.193 9.152 1.00 85.19 110 PRO A N 1
ATOM 858 C CA . PRO A 1 110 ? 10.274 -9.957 10.349 1.00 85.19 110 PRO A CA 1
ATOM 859 C C . PRO A 1 110 ? 9.414 -9.580 11.582 1.00 85.19 110 PRO A C 1
ATOM 861 O O . PRO A 1 110 ? 9.258 -8.386 11.874 1.00 85.19 110 PRO A O 1
ATOM 864 N N . PRO A 1 111 ? 8.904 -10.566 12.351 1.00 87.00 111 PRO A N 1
ATOM 865 C CA . PRO A 1 111 ? 8.003 -10.315 13.482 1.00 87.00 111 PRO A CA 1
ATOM 866 C C . PRO A 1 111 ? 8.570 -9.474 14.635 1.00 87.00 111 PRO A C 1
ATOM 868 O O . PRO A 1 111 ? 7.833 -8.964 15.473 1.00 87.00 111 PRO A O 1
ATOM 871 N N . ASP A 1 112 ? 9.890 -9.348 14.727 1.00 88.81 112 ASP A N 1
ATOM 872 C CA . ASP A 1 112 ? 10.587 -8.610 15.780 1.00 88.81 112 ASP A CA 1
ATOM 873 C C . ASP A 1 112 ? 10.702 -7.102 15.502 1.00 88.81 112 ASP A C 1
ATOM 875 O O . ASP A 1 112 ? 11.093 -6.337 16.390 1.00 88.81 112 ASP A O 1
ATOM 879 N N . THR A 1 113 ? 10.325 -6.657 14.302 1.00 90.12 113 THR A N 1
ATOM 880 C CA . THR A 1 113 ? 10.359 -5.243 13.916 1.00 90.12 113 THR A CA 1
ATOM 881 C C . THR A 1 113 ? 9.233 -4.429 14.554 1.00 90.12 113 THR A C 1
ATOM 883 O O . THR A 1 113 ? 8.142 -4.927 14.829 1.00 90.12 113 THR A O 1
ATOM 886 N N . GLU A 1 114 ? 9.474 -3.130 14.740 1.00 91.38 114 GLU A N 1
ATOM 887 C CA . GLU A 1 114 ? 8.444 -2.201 15.225 1.00 91.38 114 GLU A CA 1
ATOM 888 C C . GLU A 1 114 ? 7.264 -2.074 14.255 1.00 91.38 114 GLU A C 1
ATOM 890 O O . GLU A 1 114 ? 6.127 -1.918 14.693 1.00 91.38 114 GLU A O 1
ATOM 895 N N . GLU A 1 115 ? 7.509 -2.181 12.947 1.00 90.56 115 GLU A N 1
ATOM 896 C CA . GLU A 1 115 ? 6.442 -2.132 11.947 1.00 90.56 115 GLU A CA 1
ATOM 897 C C . GLU A 1 115 ? 5.498 -3.332 12.092 1.00 90.56 115 GLU A C 1
ATOM 899 O O . GLU A 1 115 ? 4.286 -3.141 12.145 1.00 90.56 115 GLU A O 1
ATOM 904 N N . TRP A 1 116 ? 6.035 -4.548 12.256 1.00 91.88 116 TRP A N 1
ATOM 905 C CA . TRP A 1 116 ? 5.204 -5.731 12.484 1.00 91.88 116 TRP A CA 1
ATOM 906 C C . TRP A 1 116 ? 4.375 -5.615 13.765 1.00 91.88 116 TRP A C 1
ATOM 908 O O . TRP A 1 116 ? 3.176 -5.866 13.736 1.00 91.88 116 TRP A O 1
ATOM 918 N N . LYS A 1 117 ? 4.973 -5.166 14.876 1.00 93.69 117 LYS A N 1
ATOM 919 C CA . LYS A 1 117 ? 4.244 -4.981 16.145 1.00 93.69 117 LYS A CA 1
ATOM 920 C C . LYS A 1 117 ? 3.088 -3.987 16.022 1.00 93.69 117 LYS A C 1
ATOM 922 O O . LYS A 1 117 ? 2.063 -4.162 16.674 1.00 93.69 117 LYS A O 1
ATOM 927 N N . ARG A 1 118 ? 3.238 -2.937 15.205 1.00 93.88 118 ARG A N 1
ATOM 928 C CA . ARG A 1 118 ? 2.147 -1.988 14.928 1.00 93.88 118 ARG A CA 1
ATOM 929 C C . ARG A 1 118 ? 1.023 -2.642 14.130 1.00 93.88 118 ARG A C 1
ATOM 931 O O . ARG A 1 118 ? -0.136 -2.446 14.473 1.00 93.88 118 ARG A O 1
ATOM 938 N N . VAL A 1 119 ? 1.364 -3.421 13.105 1.00 94.31 119 VAL A N 1
ATOM 939 C CA . VAL A 1 119 ? 0.385 -4.169 12.300 1.00 94.31 119 VAL A CA 1
ATOM 940 C C . VAL A 1 119 ? -0.369 -5.195 13.154 1.00 94.31 119 VAL A C 1
ATOM 942 O O . VAL A 1 119 ? -1.590 -5.255 13.084 1.00 94.31 119 VAL A O 1
ATOM 945 N N . ASP A 1 120 ? 0.338 -5.936 14.006 1.00 94.44 120 ASP A N 1
ATOM 946 C CA . ASP A 1 120 ? -0.237 -6.915 14.940 1.00 94.44 120 ASP A CA 1
ATOM 947 C C . ASP A 1 120 ? -1.206 -6.259 15.938 1.00 94.44 120 ASP A C 1
ATOM 949 O O . ASP A 1 120 ? -2.316 -6.738 16.157 1.00 94.44 120 ASP A O 1
ATOM 953 N N . ARG A 1 121 ? -0.839 -5.089 16.478 1.00 94.94 121 ARG A N 1
ATOM 954 C CA . ARG A 1 121 ? -1.727 -4.306 17.348 1.00 94.94 121 ARG A CA 1
ATOM 955 C C . ARG A 1 121 ? -3.004 -3.863 16.630 1.00 94.94 121 ARG A C 1
ATOM 957 O O . ARG A 1 121 ? -4.077 -3.929 17.222 1.00 94.94 121 ARG A O 1
ATOM 964 N N . LEU A 1 122 ? -2.891 -3.394 15.388 1.00 96.50 122 LEU A N 1
ATOM 965 C CA . LEU A 1 122 ? -4.046 -2.986 14.586 1.00 96.50 122 LEU A CA 1
ATOM 966 C C . LEU A 1 122 ? -5.002 -4.152 14.324 1.00 96.50 122 LEU A C 1
ATOM 968 O O . LEU A 1 122 ? -6.213 -3.971 14.427 1.00 96.50 122 LEU A O 1
ATOM 972 N N . ASP A 1 123 ? -4.460 -5.328 14.005 1.00 96.38 123 ASP A N 1
ATOM 973 C CA . ASP A 1 123 ? -5.242 -6.547 13.790 1.00 96.38 123 ASP A CA 1
ATOM 974 C C . ASP A 1 123 ? -6.009 -6.937 15.059 1.00 96.38 123 ASP A C 1
ATOM 976 O O . ASP A 1 123 ? -7.225 -7.110 15.019 1.00 96.38 123 ASP A O 1
ATOM 980 N N . HIS A 1 124 ? -5.342 -6.913 16.215 1.00 95.62 124 HIS A N 1
ATOM 981 C CA . HIS A 1 124 ? -5.995 -7.160 17.499 1.00 95.62 124 HIS A CA 1
ATOM 982 C C . HIS A 1 124 ? -7.124 -6.156 17.804 1.00 95.62 124 HIS A C 1
ATOM 984 O O . HIS A 1 124 ? -8.216 -6.549 18.214 1.00 95.62 124 HIS A O 1
ATOM 990 N N . CYS A 1 125 ? -6.906 -4.857 17.563 1.00 95.81 125 CYS A N 1
ATOM 991 C CA . CYS A 1 125 ? -7.961 -3.851 17.722 1.00 95.81 125 CYS A CA 1
ATOM 992 C C . CYS A 1 125 ? -9.136 -4.080 16.759 1.00 95.81 125 CYS A C 1
ATOM 994 O O . CYS A 1 125 ? -10.286 -3.827 17.123 1.00 95.81 125 CYS A O 1
ATOM 996 N N . LEU A 1 126 ? -8.869 -4.561 15.541 1.00 97.12 126 LEU A N 1
ATOM 997 C CA . LEU A 1 126 ? -9.916 -4.908 14.586 1.00 97.12 126 LEU A CA 1
ATOM 998 C C . LEU A 1 126 ? -10.748 -6.093 15.080 1.00 97.12 126 LEU A C 1
ATOM 1000 O O . LEU A 1 126 ? -11.972 -6.014 15.000 1.00 97.12 126 LEU A O 1
ATOM 1004 N N . GLU A 1 127 ? -10.121 -7.144 15.618 1.00 95.88 127 GLU A N 1
ATOM 1005 C CA . GLU A 1 127 ? -10.828 -8.295 16.197 1.00 95.88 127 GLU A CA 1
ATOM 1006 C C . GLU A 1 127 ? -11.827 -7.859 17.276 1.00 95.88 127 GLU A C 1
ATOM 1008 O O . GLU A 1 127 ? -12.977 -8.302 17.268 1.00 95.88 127 GLU A O 1
ATOM 1013 N N . GLU A 1 128 ? -11.424 -6.952 18.171 1.00 93.94 128 GLU A N 1
ATOM 1014 C CA . GLU A 1 128 ? -12.315 -6.401 19.196 1.00 93.94 128 GLU A CA 1
ATOM 1015 C C . GLU A 1 128 ? -13.430 -5.535 18.591 1.00 93.94 128 GLU A C 1
ATOM 1017 O O . GLU A 1 128 ? -14.589 -5.651 18.990 1.00 93.94 128 GLU A O 1
ATOM 1022 N N . ALA A 1 129 ? -13.114 -4.695 17.602 1.00 94.19 129 ALA A N 1
ATOM 1023 C CA . ALA A 1 129 ? -14.089 -3.815 16.957 1.00 94.19 129 ALA A CA 1
ATOM 1024 C C . ALA A 1 129 ? -15.186 -4.580 16.195 1.00 94.19 129 ALA A C 1
ATOM 1026 O O . ALA A 1 129 ? -16.308 -4.088 16.0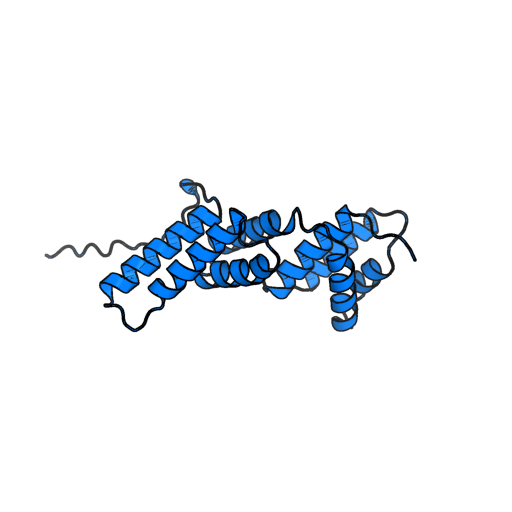78 1.00 94.19 129 ALA A O 1
ATOM 1027 N N . ILE A 1 130 ? -14.897 -5.788 15.698 1.00 94.75 130 ILE A N 1
ATOM 1028 C CA . ILE A 1 130 ? -15.866 -6.620 14.963 1.00 94.75 130 ILE A CA 1
ATOM 1029 C C . ILE A 1 130 ? -16.443 -7.774 15.793 1.00 94.75 130 ILE A C 1
ATOM 1031 O O . ILE A 1 130 ? -17.241 -8.557 15.272 1.00 94.75 130 ILE A O 1
ATOM 1035 N N . ALA A 1 131 ? -16.055 -7.897 17.064 1.00 93.12 131 ALA A N 1
ATOM 1036 C CA . ALA A 1 131 ? -16.474 -8.990 17.929 1.00 93.12 131 ALA A CA 1
ATOM 1037 C C . ALA A 1 131 ? -17.995 -8.990 18.151 1.00 93.12 131 ALA A C 1
ATOM 1039 O O . ALA A 1 131 ? -18.575 -8.057 18.716 1.00 93.12 131 ALA A O 1
ATOM 1040 N N . ASP A 1 132 ? -18.650 -10.083 17.761 1.00 93.19 132 ASP A N 1
ATOM 1041 C CA . ASP A 1 132 ? -20.091 -10.282 17.943 1.00 93.19 132 ASP A CA 1
ATOM 1042 C C . ASP A 1 132 ? -20.469 -10.623 19.395 1.00 93.19 132 ASP A C 1
ATOM 1044 O O . ASP A 1 132 ? -21.620 -10.456 19.800 1.00 93.19 132 ASP A O 1
ATOM 1048 N N . TRP A 1 133 ? -19.493 -11.055 20.198 1.00 92.38 133 TRP A N 1
ATOM 1049 C CA . TRP A 1 133 ? -19.658 -11.387 21.613 1.00 92.38 133 TRP A CA 1
ATOM 1050 C C . TRP A 1 133 ? -19.564 -10.184 22.561 1.00 92.38 133 TRP A C 1
ATOM 1052 O O . TRP A 1 133 ? -19.818 -10.340 23.759 1.00 92.38 133 TRP A O 1
ATOM 1062 N N . LEU A 1 134 ? -19.185 -8.996 22.077 1.00 92.31 134 LEU A N 1
ATOM 1063 C CA . LEU A 1 134 ? -19.115 -7.792 22.905 1.00 92.31 134 LEU A CA 1
ATOM 1064 C C . LEU A 1 134 ? -20.477 -7.080 22.995 1.00 92.31 134 LEU A C 1
ATOM 1066 O O . LEU A 1 134 ? -21.203 -7.002 22.004 1.00 92.31 134 LEU A O 1
ATOM 1070 N N . PRO A 1 135 ? -20.822 -6.495 24.160 1.00 95.75 135 PRO A N 1
ATOM 1071 C CA . PRO A 1 135 ? -21.933 -5.551 24.255 1.00 95.75 135 PRO A CA 1
ATOM 1072 C C . PRO A 1 135 ? -21.744 -4.361 23.304 1.00 95.75 135 PRO A C 1
ATOM 1074 O O . PRO A 1 135 ? -20.618 -3.907 23.102 1.00 95.75 135 PRO A O 1
ATOM 1077 N N . ASP A 1 136 ? -22.840 -3.792 22.794 1.00 93.38 136 ASP A N 1
ATOM 1078 C CA . ASP A 1 136 ? -22.795 -2.702 21.804 1.00 93.38 136 ASP A CA 1
ATOM 1079 C C . ASP A 1 136 ? -21.959 -1.489 22.252 1.00 93.38 136 ASP A C 1
ATOM 1081 O O . ASP A 1 136 ? -21.257 -0.890 21.440 1.00 93.38 136 ASP A O 1
ATOM 1085 N N . GLU A 1 137 ? -22.007 -1.121 23.536 1.00 94.12 137 GLU A N 1
ATOM 1086 C CA . GLU A 1 137 ? -21.200 -0.020 24.085 1.00 94.12 137 GLU A CA 1
ATOM 1087 C C . GLU A 1 137 ? -19.698 -0.328 24.044 1.00 94.12 137 GLU A C 1
ATOM 1089 O O . GLU A 1 137 ? -18.900 0.533 23.675 1.00 94.12 137 GLU A O 1
ATOM 1094 N N . ALA A 1 138 ? -19.315 -1.566 24.372 1.00 94.31 138 ALA A N 1
ATOM 1095 C CA . ALA A 1 138 ? -17.927 -2.011 24.320 1.00 94.31 138 ALA A CA 1
ATOM 1096 C C . ALA A 1 138 ? -17.429 -2.100 22.871 1.00 94.31 138 ALA A C 1
ATOM 1098 O O . ALA A 1 138 ? -16.317 -1.664 22.588 1.00 94.31 138 ALA A O 1
ATOM 1099 N N . ARG A 1 139 ? -18.272 -2.575 21.943 1.00 94.19 139 ARG A N 1
ATOM 1100 C CA . ARG A 1 139 ? -17.939 -2.613 20.514 1.00 94.19 139 ARG A CA 1
ATOM 1101 C C . ARG A 1 139 ? -17.718 -1.210 19.946 1.00 94.19 139 ARG A C 1
ATOM 1103 O O . ARG A 1 139 ? -16.707 -0.979 19.300 1.00 94.19 139 ARG A O 1
ATOM 1110 N N . LYS A 1 140 ? -18.584 -0.240 20.265 1.00 93.75 140 LYS A N 1
ATOM 1111 C CA . LYS A 1 140 ? -18.392 1.168 19.858 1.00 93.75 140 LYS A CA 1
ATOM 1112 C C . LYS A 1 140 ? -17.103 1.774 20.417 1.00 93.75 140 LYS A C 1
ATOM 1114 O O . LYS A 1 140 ? -16.438 2.547 19.732 1.00 93.75 140 LYS A O 1
ATOM 1119 N N . ALA A 1 141 ? -16.749 1.442 21.659 1.00 94.38 141 ALA A N 1
ATOM 1120 C CA . ALA A 1 141 ? -15.483 1.876 22.243 1.00 94.38 141 ALA A CA 1
ATOM 1121 C C . ALA A 1 141 ? -14.276 1.255 21.515 1.00 94.38 141 ALA A C 1
ATOM 1123 O O . ALA A 1 141 ? -13.307 1.963 21.250 1.00 94.38 141 ALA A O 1
ATOM 1124 N N . ALA A 1 142 ? -14.356 -0.027 21.142 1.00 94.75 142 ALA A N 1
ATOM 1125 C CA . ALA A 1 142 ? -13.328 -0.710 20.357 1.00 94.75 142 ALA A CA 1
ATOM 1126 C C . ALA A 1 142 ? -13.210 -0.146 18.929 1.00 94.75 142 ALA A C 1
ATOM 1128 O O . ALA A 1 142 ? -12.101 0.105 18.469 1.00 94.75 142 ALA A O 1
ATOM 1129 N N . GLU A 1 143 ? -14.327 0.148 18.256 1.00 94.56 143 GLU A N 1
ATOM 1130 C CA . GLU A 1 143 ? -14.349 0.836 16.954 1.00 94.56 143 GLU A CA 1
ATOM 1131 C C . GLU A 1 143 ? -13.664 2.212 17.033 1.00 94.56 143 GLU A C 1
ATOM 1133 O O . GLU A 1 143 ? -12.871 2.569 16.162 1.00 94.56 143 GLU A O 1
ATOM 1138 N N . HIS A 1 144 ? -13.923 2.975 18.101 1.00 94.31 144 HIS A N 1
ATOM 1139 C CA . HIS A 1 144 ? -13.277 4.270 18.314 1.00 94.31 144 HIS A CA 1
ATOM 1140 C C . HIS A 1 144 ? -11.770 4.136 18.568 1.00 94.31 144 HIS A C 1
ATOM 1142 O O . HIS A 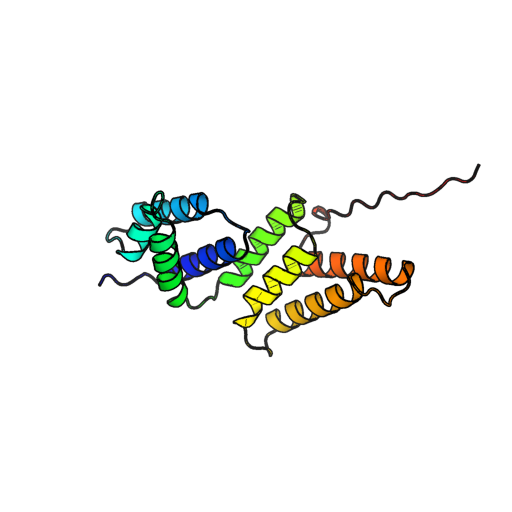1 144 ? -10.984 4.889 17.994 1.00 94.31 144 HIS A O 1
ATOM 1148 N N . LEU A 1 145 ? -11.360 3.167 19.393 1.00 94.88 145 LEU A N 1
ATOM 1149 C CA . LEU A 1 145 ? -9.948 2.880 19.639 1.00 94.88 145 LEU A CA 1
ATOM 1150 C C . LEU A 1 145 ? -9.237 2.451 18.350 1.00 94.88 145 LEU A C 1
ATOM 1152 O O . LEU A 1 145 ? -8.163 2.961 18.049 1.00 94.88 145 LEU A O 1
ATOM 1156 N N . LEU A 1 146 ? -9.852 1.571 17.557 1.00 96.31 146 LEU A N 1
ATOM 1157 C CA . LEU A 1 146 ? -9.321 1.152 16.263 1.00 96.31 146 LEU A CA 1
ATOM 1158 C C . LEU A 1 146 ? -9.108 2.350 15.332 1.00 96.31 146 LEU A C 1
ATOM 1160 O O . LEU A 1 146 ? -8.058 2.446 14.700 1.00 96.31 146 LEU A O 1
ATOM 1164 N N . ALA A 1 147 ? -10.074 3.270 15.255 1.00 94.38 147 ALA A N 1
ATOM 1165 C CA . ALA A 1 147 ? -9.923 4.481 14.456 1.00 94.38 147 ALA A CA 1
ATOM 1166 C C . ALA A 1 147 ? -8.702 5.296 14.914 1.00 94.38 147 ALA A C 1
ATOM 1168 O O . ALA A 1 147 ? -7.857 5.623 14.088 1.00 94.38 147 ALA A O 1
ATOM 1169 N N . GLN A 1 148 ? -8.542 5.530 16.220 1.00 94.06 148 GLN A N 1
ATOM 1170 C CA . GLN A 1 148 ? -7.384 6.250 16.768 1.00 94.06 148 GLN A CA 1
ATOM 1171 C C . GLN A 1 148 ? -6.048 5.554 16.463 1.00 94.06 148 GLN A C 1
ATOM 1173 O O . GLN A 1 148 ? -5.069 6.215 16.115 1.00 94.06 148 GLN A O 1
ATOM 1178 N N . GLU A 1 149 ? -5.989 4.224 16.568 1.00 95.56 149 GLU A N 1
ATOM 1179 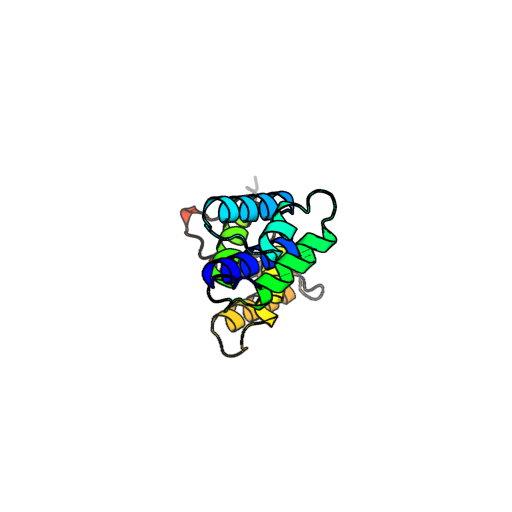C CA . GLU A 1 149 ? -4.783 3.460 16.232 1.00 95.56 149 GLU A CA 1
ATOM 1180 C C . GLU A 1 149 ? -4.462 3.530 14.735 1.00 95.56 149 GLU A C 1
ATOM 1182 O O . GLU A 1 149 ? -3.292 3.649 14.368 1.00 95.56 149 GLU A O 1
ATOM 1187 N N . VAL A 1 150 ? -5.477 3.513 13.864 1.00 96.06 150 VAL A N 1
ATOM 1188 C CA . VAL A 1 150 ? -5.297 3.713 12.418 1.00 96.06 150 VAL A CA 1
ATOM 1189 C C . VAL A 1 150 ? -4.767 5.116 12.128 1.00 96.06 150 VAL A C 1
ATOM 1191 O O . VAL A 1 150 ? -3.796 5.253 11.386 1.00 96.06 150 VAL A O 1
ATOM 1194 N N . GLU A 1 151 ? -5.326 6.158 12.740 1.00 94.31 151 GLU A N 1
ATOM 1195 C CA . GLU A 1 151 ? -4.843 7.533 12.562 1.00 94.31 151 GLU A CA 1
ATOM 1196 C C . GLU A 1 151 ? -3.388 7.693 13.033 1.00 94.31 151 GLU A C 1
ATOM 1198 O O . GLU A 1 151 ? -2.569 8.310 12.345 1.00 94.31 151 GLU A O 1
ATOM 1203 N N . ALA A 1 152 ? -3.034 7.077 14.166 1.00 93.81 152 ALA A N 1
ATOM 1204 C CA . ALA A 1 152 ? -1.664 7.047 14.671 1.00 93.81 152 ALA A CA 1
ATOM 1205 C C . ALA A 1 152 ? -0.721 6.258 13.746 1.00 93.81 152 ALA A C 1
ATOM 1207 O O . ALA A 1 152 ? 0.422 6.664 13.529 1.00 93.81 152 ALA A O 1
ATOM 1208 N N . TYR A 1 153 ? -1.189 5.145 13.176 1.00 94.50 153 TYR A N 1
ATOM 1209 C CA . TYR A 1 153 ? -0.433 4.340 12.217 1.00 94.50 153 TYR A CA 1
ATOM 1210 C C . TYR A 1 153 ? -0.157 5.085 10.904 1.00 94.50 153 TYR A C 1
ATOM 1212 O O . TYR A 1 153 ? 0.928 4.937 10.334 1.00 94.50 153 TYR A O 1
ATOM 1220 N N . LEU A 1 154 ? -1.120 5.895 10.455 1.00 94.69 154 LEU A N 1
ATOM 1221 C CA . LEU A 1 154 ? -1.033 6.749 9.266 1.00 94.69 154 LEU A CA 1
ATOM 1222 C C . LEU A 1 154 ? -0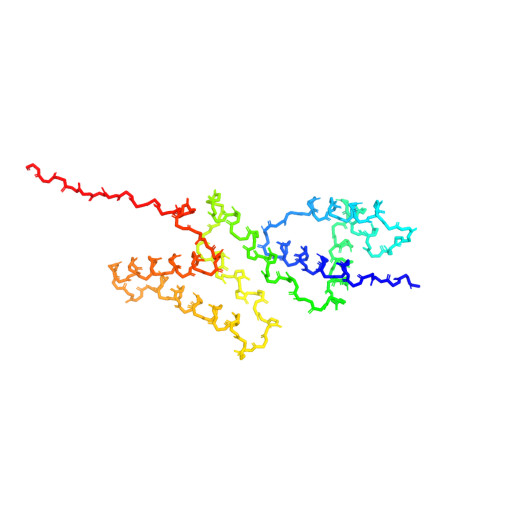.338 8.096 9.530 1.00 94.69 154 LEU A C 1
ATOM 1224 O O . LEU A 1 154 ? -0.161 8.887 8.599 1.00 94.69 154 LEU A O 1
ATOM 1228 N N . GLU A 1 155 ? 0.087 8.343 10.773 1.00 92.50 155 GLU A N 1
ATOM 1229 C CA . GLU A 1 155 ? 0.817 9.546 11.189 1.00 92.50 155 GLU A CA 1
ATOM 1230 C C . GLU A 1 155 ? 0.057 10.841 10.841 1.00 92.50 155 GLU A C 1
ATOM 1232 O O . GLU A 1 155 ? 0.640 11.818 10.352 1.00 92.50 155 GLU A O 1
ATOM 1237 N N . LEU A 1 156 ? -1.264 10.834 11.053 1.00 85.62 156 LEU A N 1
ATOM 1238 C CA . LEU A 1 156 ? -2.114 12.003 10.836 1.00 85.62 156 LEU A CA 1
ATOM 1239 C C . LEU A 1 156 ? -1.817 13.091 11.868 1.00 85.62 156 LEU A C 1
ATOM 1241 O O . LEU A 1 156 ? -1.632 12.818 13.057 1.00 85.62 156 LEU A O 1
ATOM 1245 N N . SER A 1 157 ? -1.768 14.341 11.406 1.00 76.75 157 SER A N 1
ATOM 1246 C CA . SER A 1 157 ? -1.695 15.496 12.297 1.00 76.75 157 SER A CA 1
ATOM 1247 C C . SER A 1 157 ? -3.081 15.851 12.855 1.00 76.75 157 SER A C 1
ATOM 1249 O O . SER A 1 157 ? -4.095 15.494 12.250 1.00 76.75 157 SER A O 1
ATOM 1251 N N . PRO A 1 158 ? -3.153 16.604 13.973 1.00 69.50 158 PRO A N 1
ATOM 1252 C CA . PRO A 1 158 ? -4.423 16.999 14.578 1.00 69.50 158 PRO A CA 1
ATOM 1253 C C . PRO A 1 158 ? -5.398 17.721 13.631 1.00 69.50 158 PRO A C 1
ATOM 1255 O O . PRO A 1 158 ? -6.610 17.647 13.817 1.00 69.50 158 PRO A O 1
ATOM 1258 N N . ASP A 1 159 ? -4.875 18.398 12.607 1.00 70.56 159 ASP A N 1
ATOM 1259 C CA . ASP A 1 159 ? -5.656 19.171 11.636 1.00 70.56 159 ASP A CA 1
ATOM 1260 C C . ASP A 1 159 ? -6.214 18.308 10.483 1.00 70.56 159 ASP A C 1
ATOM 1262 O O . ASP A 1 159 ? -7.033 18.778 9.695 1.00 70.56 159 ASP A O 1
ATOM 1266 N N . GLU A 1 160 ? -5.787 17.045 10.378 1.00 69.75 160 GLU A N 1
ATOM 1267 C CA . GLU A 1 160 ? -6.201 16.082 9.344 1.00 69.75 160 GLU A CA 1
ATOM 1268 C C . GLU A 1 160 ? -7.190 15.030 9.876 1.00 69.75 160 GLU A C 1
ATOM 1270 O O . GLU A 1 160 ? -7.575 14.110 9.147 1.00 69.75 160 GLU A O 1
ATOM 1275 N N . HIS A 1 161 ? -7.614 15.156 11.140 1.00 59.38 161 HIS A N 1
ATOM 1276 C CA . HIS A 1 161 ? -8.580 14.249 11.749 1.00 59.38 161 HIS A CA 1
ATOM 1277 C C . HIS A 1 161 ? -9.925 14.297 11.025 1.00 59.38 161 HIS A C 1
ATOM 1279 O O . HIS A 1 161 ? -10.586 15.331 10.917 1.00 59.38 161 HIS A O 1
ATOM 1285 N N . THR A 1 162 ? -10.357 13.125 10.581 1.00 57.88 162 THR A N 1
ATOM 1286 C CA . THR A 1 162 ? -11.628 12.875 9.901 1.00 57.88 162 THR A CA 1
ATOM 1287 C C . THR A 1 162 ? -12.516 12.053 10.826 1.00 57.88 162 THR A C 1
ATOM 1289 O O . THR A 1 162 ? -12.947 10.958 10.493 1.00 57.88 162 THR A O 1
ATOM 1292 N N . LEU A 1 163 ? -12.802 12.561 12.027 1.00 55.06 163 LEU A N 1
ATOM 1293 C CA . LEU A 1 163 ? -13.848 11.973 12.865 1.00 55.06 163 LEU A CA 1
ATOM 1294 C C . LEU A 1 163 ? -15.151 12.758 12.673 1.00 55.06 163 LEU A C 1
ATOM 1296 O O . LEU A 1 163 ? -15.303 13.834 13.257 1.00 55.06 163 LEU A O 1
ATOM 1300 N N . PRO A 1 164 ? -16.130 12.243 11.906 1.00 45.81 164 PRO A N 1
ATOM 1301 C CA . PRO A 1 164 ? -17.486 12.751 11.954 1.00 45.81 164 PRO A CA 1
ATOM 1302 C C . PRO A 1 164 ? -18.163 12.133 13.180 1.00 45.81 164 PRO A C 1
ATOM 1304 O O . PRO A 1 164 ? -18.865 11.132 13.081 1.00 45.81 164 PRO A O 1
ATOM 1307 N N . PHE A 1 165 ? -17.946 12.706 14.361 1.00 49.34 165 PHE A N 1
ATOM 1308 C CA . PHE A 1 165 ? -18.840 12.448 15.486 1.00 49.34 165 PHE A CA 1
ATOM 1309 C C . PHE A 1 165 ? -19.850 13.586 15.547 1.00 49.34 165 PHE A C 1
ATOM 1311 O O . PHE A 1 165 ? -19.594 14.643 16.121 1.00 49.34 165 PHE A O 1
ATOM 1318 N N . GLU A 1 166 ? -21.017 13.367 14.938 1.00 43.47 166 GLU A N 1
ATOM 1319 C CA . GLU A 1 166 ? -22.211 14.104 15.329 1.00 43.47 166 GLU A CA 1
ATOM 1320 C C . GLU A 1 166 ? -22.427 13.844 16.822 1.00 43.47 166 GLU A C 1
ATOM 1322 O O . GLU A 1 166 ? -22.841 12.762 17.246 1.00 43.47 166 GLU A O 1
ATOM 1327 N N . SER A 1 167 ? -22.117 14.845 17.641 1.00 40.69 167 SER A N 1
ATOM 1328 C CA . SER A 1 167 ? -22.617 14.921 19.000 1.00 40.69 167 SER A CA 1
ATOM 1329 C C . SER A 1 167 ? -24.135 15.048 18.919 1.00 40.69 167 SER A C 1
ATOM 1331 O O . SER A 1 167 ? -24.673 16.154 18.928 1.00 40.69 167 SER A O 1
ATOM 1333 N N . ASN A 1 168 ? -24.837 13.917 18.863 1.00 42.28 168 ASN A N 1
ATOM 1334 C CA . ASN A 1 168 ? -26.237 13.827 19.267 1.00 42.28 168 ASN A CA 1
ATOM 1335 C C . ASN A 1 168 ? -26.308 14.026 20.790 1.00 42.28 168 ASN A C 1
ATOM 1337 O O . ASN A 1 168 ? -26.635 13.124 21.559 1.00 42.28 168 ASN A O 1
ATOM 1341 N N . GLY A 1 169 ? -25.942 15.232 21.225 1.00 40.59 169 GLY A N 1
ATOM 1342 C CA . GLY A 1 169 ? -26.338 15.783 22.503 1.00 40.59 169 GLY A CA 1
ATOM 1343 C C . GLY A 1 169 ? -27.813 16.110 22.387 1.00 40.59 169 GLY A C 1
ATOM 1344 O O . GLY A 1 169 ? -28.178 17.185 21.922 1.00 40.59 169 GLY A O 1
ATOM 1345 N N . GLY A 1 170 ? -28.654 15.144 22.749 1.00 41.66 170 GLY A N 1
ATOM 1346 C CA . GLY A 1 170 ? -30.059 15.404 23.001 1.00 41.66 170 GLY A CA 1
ATOM 1347 C C . GLY A 1 170 ? -30.175 16.460 24.094 1.00 41.66 170 GLY A C 1
ATOM 1348 O O . GLY A 1 170 ? -29.877 16.189 25.257 1.00 41.66 170 GLY A O 1
ATOM 1349 N N . GLU A 1 171 ? -30.608 17.657 23.717 1.00 43.38 171 GLU A N 1
ATOM 1350 C CA . GLU A 1 171 ? -31.255 18.559 24.656 1.00 43.38 171 GLU A CA 1
ATOM 1351 C C . GLU A 1 171 ? -32.643 17.977 24.941 1.00 43.38 171 GLU A C 1
ATOM 1353 O O . GLU A 1 171 ? -33.511 17.896 24.073 1.00 43.38 171 GLU A O 1
ATOM 1358 N N . LEU A 1 172 ? -32.796 17.470 26.164 1.00 45.62 172 LEU A N 1
ATOM 1359 C CA . LEU A 1 172 ? -34.089 17.216 26.780 1.00 45.62 172 LEU A CA 1
ATOM 1360 C C . LEU A 1 172 ? -34.742 18.581 27.040 1.00 45.62 172 LEU A C 1
ATOM 1362 O O . LEU A 1 172 ? -34.254 19.326 27.893 1.00 45.62 172 LEU A O 1
ATOM 1366 N N . GLU A 1 173 ? -35.815 18.895 26.313 1.00 50.25 173 GLU A N 1
ATOM 1367 C CA . GLU A 1 173 ? -36.829 19.868 26.756 1.00 50.25 173 GLU A CA 1
ATOM 1368 C C . GLU A 1 173 ? -37.815 19.219 27.739 1.00 50.25 173 GLU A C 1
ATOM 1370 O O . GLU A 1 173 ? -38.209 18.048 27.515 1.00 50.25 173 GLU A O 1
#

Foldseek 3Di:
DDDDDQVNLLVLLQVLLCPVLVLDDLVVQLVVLVVVVVVDPDRDPLSVQSNPCPVPVPSNSVSSVVSNVSYPNPCNLVSVLVSCLVCVLVVNDALCSLLVSLVVVCVPPDCVDPSNVLSVVLVVLVCQLPDPPDDPVSNVVSSVVSLVSSCVSSVPDPVSDDDPDPPPPDDDD

Sequence (173 aa):
MNEIPAPLADEAAERWAAFDLGLMDWPQVIAWADGWILRLDIHPELLLDVSLSVTRPRDGVTALKRMANLSGKTTLFPYLKAIWREKWIAGEISSADVVSGAWRAGQSIPPDTEEWKRVDRLDHCLEEAIADWLPDEARKAAEHLLAQEVEAYLELSPDEHTLPFESNGGELE

pLDDT: mean 89.46, std 13.44, range [40.59, 97.75]

Organism: NCBI:txid1452751

Radius of gyration: 19.87 Å; chains: 1; bounding box: 56×31×51 Å